Protein AF-A0A7S0QED0-F1 (afdb_monomer_lite)

Structure (mmCIF, N/CA/C/O backbone):
data_AF-A0A7S0QED0-F1
#
_entry.id   AF-A0A7S0QED0-F1
#
loop_
_atom_site.group_PDB
_atom_site.id
_atom_site.type_symbol
_atom_site.label_atom_id
_atom_site.label_alt_id
_atom_site.label_comp_id
_atom_site.label_asym_id
_atom_site.label_entity_id
_atom_site.label_seq_id
_atom_site.pdbx_PDB_ins_code
_atom_site.Cartn_x
_atom_site.Cartn_y
_atom_site.Cartn_z
_atom_site.occupancy
_atom_site.B_iso_or_equiv
_atom_site.auth_seq_id
_atom_site.auth_comp_id
_atom_site.auth_asym_id
_atom_site.auth_atom_id
_atom_site.pdbx_PDB_model_num
ATOM 1 N N . CYS A 1 1 ? -25.575 8.662 26.414 1.00 50.38 1 CYS A N 1
ATOM 2 C CA . CYS A 1 1 ? -24.756 7.733 25.611 1.00 50.38 1 CYS A CA 1
ATOM 3 C C . CYS A 1 1 ? -23.403 8.389 25.388 1.00 50.38 1 CYS A C 1
ATOM 5 O O . CYS A 1 1 ? -23.395 9.538 24.968 1.00 50.38 1 CYS A O 1
ATOM 7 N N . MET A 1 2 ? -22.295 7.741 25.751 1.00 54.81 2 MET A N 1
ATOM 8 C CA . MET A 1 2 ? -20.968 8.213 25.341 1.00 54.81 2 MET A CA 1
ATOM 9 C C . MET A 1 2 ? -20.701 7.649 23.949 1.00 54.81 2 MET A C 1
ATOM 11 O O . MET A 1 2 ? -20.750 6.435 23.774 1.00 54.81 2 MET A O 1
ATOM 15 N N . ASN A 1 3 ? -20.463 8.524 22.976 1.00 71.94 3 ASN A N 1
ATOM 16 C CA . ASN A 1 3 ? -19.991 8.116 21.659 1.00 71.94 3 ASN A CA 1
ATOM 17 C C . ASN A 1 3 ? -18.464 8.033 21.733 1.00 71.94 3 ASN A C 1
ATOM 19 O O . ASN A 1 3 ? -17.817 9.008 22.108 1.00 71.94 3 ASN A O 1
ATOM 23 N N . GLY A 1 4 ? -17.909 6.864 21.429 1.00 68.75 4 GLY A N 1
ATOM 24 C CA . GLY A 1 4 ? -16.473 6.661 21.274 1.00 68.75 4 GLY A CA 1
ATOM 25 C C . GLY A 1 4 ? -16.179 6.295 19.827 1.00 68.75 4 GLY A C 1
ATOM 26 O O . GLY A 1 4 ? -16.906 5.495 19.241 1.00 68.75 4 GLY A O 1
ATOM 27 N N . GLU A 1 5 ? -15.131 6.880 19.261 1.00 76.75 5 GLU A N 1
ATOM 28 C CA . GLU A 1 5 ? -14.646 6.552 17.923 1.00 76.75 5 GLU A CA 1
ATOM 29 C C . GLU A 1 5 ? -13.340 5.761 18.047 1.00 76.75 5 GLU A C 1
ATOM 31 O O . GLU A 1 5 ? -12.431 6.155 18.778 1.00 76.75 5 GLU A O 1
ATOM 36 N N . LEU A 1 6 ? -13.262 4.618 17.361 1.00 76.50 6 LEU A N 1
ATOM 37 C CA . LEU A 1 6 ? -12.043 3.822 17.236 1.00 76.50 6 LEU A CA 1
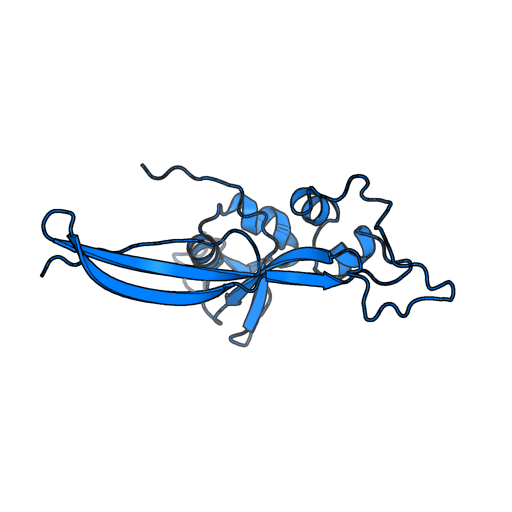ATOM 38 C C . LEU A 1 6 ? -11.581 3.890 15.782 1.00 76.50 6 LEU A C 1
ATOM 40 O O . LEU A 1 6 ? -12.311 3.469 14.888 1.00 76.50 6 LEU A O 1
ATOM 44 N N . SER A 1 7 ? -10.350 4.347 15.566 1.00 76.44 7 SER A N 1
ATOM 45 C CA . SER A 1 7 ? -9.694 4.292 14.261 1.00 76.44 7 SER A CA 1
ATOM 46 C C . SER A 1 7 ? -8.600 3.227 14.263 1.00 76.44 7 SER A C 1
ATOM 48 O O . SER A 1 7 ? -7.792 3.142 15.189 1.00 76.44 7 SER A O 1
ATOM 50 N N . TRP A 1 8 ? -8.583 2.394 13.225 1.00 76.75 8 TRP A N 1
ATOM 51 C CA . TRP A 1 8 ? -7.572 1.365 13.013 1.00 76.75 8 TRP A CA 1
ATOM 52 C C . TRP A 1 8 ? -7.210 1.293 11.531 1.00 76.75 8 TRP A C 1
ATOM 54 O O . TRP A 1 8 ? -8.085 1.197 10.673 1.00 76.75 8 TRP A O 1
ATOM 64 N N . ILE A 1 9 ? -5.908 1.304 11.240 1.00 72.62 9 ILE A N 1
ATOM 65 C CA . ILE A 1 9 ? -5.374 1.207 9.880 1.00 72.62 9 ILE A CA 1
ATOM 66 C C . ILE A 1 9 ? -4.606 -0.119 9.757 1.00 72.62 9 ILE A C 1
ATOM 68 O O . ILE A 1 9 ? -3.524 -0.261 10.340 1.00 72.62 9 ILE A O 1
ATOM 72 N N . PRO A 1 10 ? -5.147 -1.118 9.039 1.00 71.88 10 PRO A N 1
ATOM 73 C CA . PRO A 1 10 ? -4.490 -2.407 8.876 1.00 71.88 10 PRO A CA 1
ATOM 74 C C . PRO A 1 10 ? -3.221 -2.295 8.027 1.00 71.88 10 PRO A C 1
ATOM 76 O O . PRO A 1 10 ? -3.202 -1.625 6.997 1.00 71.88 10 PRO A O 1
ATOM 79 N N . ARG A 1 11 ? -2.166 -3.008 8.438 1.00 68.62 11 ARG A N 1
ATOM 80 C CA . ARG A 1 11 ? -0.832 -2.949 7.805 1.00 68.62 11 ARG A CA 1
ATOM 81 C C . ARG A 1 11 ? -0.488 -4.141 6.913 1.00 68.62 11 ARG A C 1
ATOM 83 O O . ARG A 1 11 ? 0.601 -4.196 6.360 1.00 68.62 11 ARG A O 1
ATOM 90 N N . ARG A 1 12 ? -1.359 -5.146 6.842 1.00 68.12 12 ARG A N 1
ATOM 91 C CA . ARG A 1 12 ? -1.144 -6.366 6.052 1.00 68.12 12 ARG A CA 1
ATOM 92 C C . ARG A 1 12 ? -2.458 -6.811 5.432 1.00 68.12 12 ARG A C 1
ATOM 94 O O . ARG A 1 12 ? -3.517 -6.565 6.007 1.00 68.12 12 ARG A O 1
ATOM 101 N N . THR A 1 13 ? -2.371 -7.502 4.303 1.00 69.50 13 THR A N 1
ATOM 102 C CA . THR A 1 13 ? -3.504 -8.209 3.704 1.00 69.50 13 THR A CA 1
ATOM 103 C C . THR A 1 13 ? -4.014 -9.284 4.645 1.00 69.50 13 THR A C 1
ATOM 105 O O . THR A 1 13 ? -3.223 -9.985 5.281 1.00 69.50 13 THR A O 1
ATOM 108 N N . GLY A 1 14 ? -5.327 -9.473 4.673 1.00 73.06 14 GLY A N 1
ATOM 109 C CA . GLY A 1 14 ? -5.929 -10.630 5.317 1.00 73.06 14 GLY A CA 1
ATOM 110 C C . GLY A 1 14 ? -7.299 -10.348 5.901 1.00 73.06 14 GLY A C 1
ATOM 111 O O . GLY A 1 14 ? -7.807 -9.229 5.859 1.00 73.06 14 GLY A O 1
ATOM 112 N N . VAL A 1 15 ? -7.885 -11.398 6.469 1.00 82.12 15 VAL A N 1
ATOM 113 C CA . VAL A 1 15 ? -9.132 -11.308 7.223 1.00 82.12 15 VAL A CA 1
ATOM 114 C C . VAL A 1 15 ? -8.788 -11.120 8.693 1.00 82.12 15 VAL A C 1
ATOM 116 O O . VAL A 1 15 ? -8.161 -11.982 9.307 1.00 82.12 15 VAL A O 1
ATOM 119 N N . PHE A 1 16 ? -9.209 -9.994 9.255 1.00 86.81 16 PHE A N 1
ATOM 120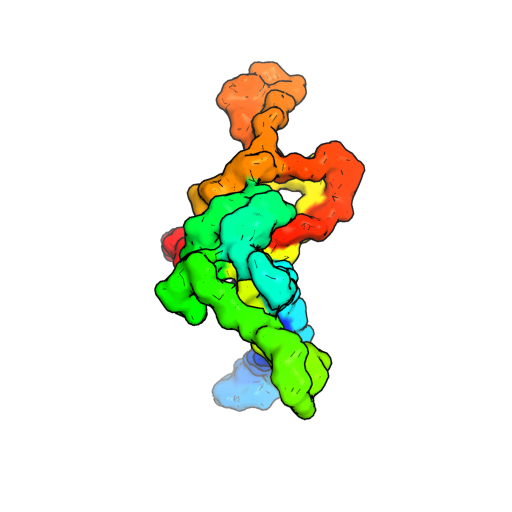 C CA . PHE A 1 16 ? -9.037 -9.667 10.663 1.00 86.81 16 PHE A CA 1
ATOM 121 C C . PHE A 1 16 ? -10.374 -9.807 11.375 1.00 86.81 16 PHE A C 1
ATOM 123 O O . PHE A 1 16 ? -11.381 -9.256 10.934 1.00 86.81 16 PHE A O 1
ATOM 130 N N . LEU A 1 17 ? -10.383 -10.541 12.483 1.00 89.25 17 LEU A N 1
ATOM 131 C CA . LEU A 1 17 ? -11.534 -10.602 13.373 1.00 89.25 17 LEU A CA 1
ATOM 132 C C . LEU A 1 17 ? -11.363 -9.525 14.441 1.00 89.25 17 LEU A C 1
ATOM 134 O O . LEU A 1 17 ? -10.447 -9.602 15.259 1.00 89.25 17 LEU A O 1
ATOM 138 N N . VAL A 1 18 ? -12.221 -8.512 14.403 1.00 90.62 18 VAL A N 1
ATOM 139 C CA . VAL A 1 18 ? -12.233 -7.416 15.372 1.00 90.62 18 VAL A CA 1
ATOM 140 C C . VAL A 1 18 ? -13.351 -7.672 16.371 1.00 90.62 18 VAL A C 1
ATOM 142 O O . VAL A 1 18 ? -14.525 -7.702 16.005 1.00 90.62 18 VAL A O 1
ATOM 145 N N . ASP A 1 19 ? -12.965 -7.866 17.630 1.00 91.75 19 ASP A N 1
ATOM 146 C CA . ASP A 1 19 ? -13.879 -8.107 18.742 1.00 91.75 19 ASP A CA 1
ATOM 147 C C . ASP A 1 19 ? -14.084 -6.826 19.550 1.00 91.75 19 ASP A C 1
ATOM 149 O O . ASP A 1 19 ? -13.208 -6.398 20.302 1.00 91.75 19 ASP A O 1
ATOM 153 N N . PHE A 1 20 ? -15.271 -6.243 19.440 1.00 89.12 20 PHE A N 1
ATOM 154 C CA . PHE A 1 20 ? -15.727 -5.168 20.308 1.00 89.12 20 PHE A CA 1
ATOM 155 C C . PHE A 1 20 ? -16.444 -5.779 21.502 1.00 89.12 20 PHE A C 1
ATOM 157 O O . PHE A 1 20 ? -17.345 -6.600 21.336 1.00 89.12 20 PHE A O 1
ATOM 164 N N . LYS A 1 21 ? -16.048 -5.388 22.713 1.00 91.25 21 LYS A N 1
ATOM 165 C CA . LYS A 1 21 ? -16.678 -5.840 23.956 1.00 91.25 21 LYS A CA 1
ATOM 166 C C . LYS A 1 21 ? -17.089 -4.636 24.777 1.00 91.25 21 LYS A C 1
ATOM 168 O O . LYS A 1 21 ? -16.266 -3.762 25.042 1.00 91.25 21 LYS A O 1
ATOM 173 N N . ILE A 1 22 ? -18.341 -4.615 25.209 1.00 89.94 22 ILE A N 1
ATOM 174 C CA . ILE A 1 22 ? -18.833 -3.629 26.162 1.00 89.94 22 ILE A CA 1
ATOM 175 C C . ILE A 1 22 ? -18.700 -4.247 27.546 1.00 89.94 22 ILE A C 1
ATOM 177 O O . ILE A 1 22 ? -19.256 -5.309 27.826 1.00 89.94 22 ILE A O 1
ATOM 181 N N . LEU A 1 23 ? -17.944 -3.581 28.415 1.00 91.69 23 LEU A N 1
ATOM 182 C CA . LEU A 1 23 ? -17.747 -4.006 29.794 1.00 91.69 23 LEU A CA 1
ATOM 183 C C . LEU A 1 23 ? -18.553 -3.104 30.734 1.00 91.69 23 LEU A C 1
ATOM 185 O O . LEU A 1 23 ? -18.465 -1.881 30.655 1.00 91.69 23 LEU A O 1
ATOM 189 N N . LYS A 1 24 ? -19.291 -3.698 31.673 1.00 93.19 24 LYS A N 1
ATOM 190 C CA . LYS A 1 24 ? -19.924 -3.005 32.801 1.00 93.19 24 LYS A CA 1
ATOM 191 C C . LYS A 1 24 ? -19.368 -3.586 34.093 1.00 93.19 24 LYS A C 1
ATOM 193 O O . LYS A 1 24 ? -19.528 -4.773 34.350 1.00 93.19 24 LYS A O 1
ATOM 198 N N . ALA A 1 25 ? -18.695 -2.757 34.893 1.00 93.19 25 ALA A N 1
ATOM 199 C CA . ALA A 1 25 ? -18.013 -3.193 36.119 1.00 93.19 25 ALA A CA 1
ATOM 200 C C . ALA A 1 25 ? -17.056 -4.390 35.898 1.00 93.19 25 ALA A C 1
ATOM 202 O O . ALA A 1 25 ? -17.018 -5.326 36.689 1.00 93.19 25 ALA A O 1
ATOM 203 N N . GLY A 1 26 ? -16.315 -4.386 34.783 1.00 90.62 26 GLY A N 1
ATOM 204 C CA . GLY A 1 26 ? -15.385 -5.464 34.416 1.00 90.62 26 GLY A CA 1
ATOM 205 C C . GLY A 1 26 ? -16.045 -6.717 33.829 1.00 90.62 26 GLY A C 1
ATOM 206 O O . GLY A 1 26 ? -15.343 -7.598 33.340 1.00 90.62 26 GLY A O 1
ATOM 207 N N . VAL A 1 27 ? -17.378 -6.788 33.815 1.00 94.06 27 VAL A N 1
ATOM 208 C CA . VAL A 1 27 ? -18.133 -7.900 33.233 1.00 94.06 27 VAL A CA 1
ATOM 209 C C . VAL A 1 27 ? -18.512 -7.566 31.799 1.00 94.06 27 VAL A C 1
ATOM 211 O O . VAL A 1 27 ? -19.036 -6.489 31.521 1.00 94.06 27 VAL A O 1
ATOM 214 N N . ASN A 1 28 ? -18.261 -8.498 30.884 1.00 91.75 28 ASN A N 1
ATOM 215 C CA . ASN A 1 28 ? -18.705 -8.380 29.503 1.00 91.75 28 ASN A CA 1
ATOM 216 C C . ASN A 1 28 ? -20.235 -8.454 29.437 1.00 91.75 28 ASN A C 1
ATOM 218 O O . ASN A 1 28 ? -20.814 -9.471 29.813 1.00 91.75 28 ASN A O 1
ATOM 222 N N . VAL A 1 29 ? -20.872 -7.378 28.984 1.00 95.38 29 VAL A N 1
ATOM 223 C CA . VAL A 1 29 ? -22.331 -7.297 28.836 1.00 95.38 29 VAL A CA 1
ATOM 224 C C . VAL A 1 29 ? -22.778 -7.463 27.391 1.00 95.38 29 VAL A C 1
ATOM 226 O O . VAL A 1 29 ? -23.899 -7.897 27.156 1.00 95.38 29 VAL A O 1
ATOM 229 N N . GLU A 1 30 ? -21.909 -7.160 26.427 1.00 93.50 30 GLU A N 1
ATOM 230 C CA . GLU A 1 30 ? -22.226 -7.261 25.006 1.00 93.50 30 GLU A CA 1
ATOM 231 C C . GLU A 1 30 ? -20.951 -7.431 24.183 1.00 93.50 30 GLU A C 1
ATOM 233 O O . GLU A 1 30 ? -19.889 -6.907 24.525 1.00 93.50 30 GLU A O 1
ATOM 238 N N . SER A 1 31 ? -21.031 -8.178 23.085 1.00 93.81 31 SER A N 1
ATOM 239 C CA . SER A 1 31 ? -19.906 -8.348 22.172 1.00 93.81 31 SER A CA 1
ATOM 240 C C . SER A 1 31 ? -20.354 -8.318 20.721 1.00 93.81 31 SER A C 1
ATOM 242 O O . SER A 1 31 ? -21.340 -8.952 20.358 1.00 93.81 31 SER A O 1
ATOM 244 N N . LEU A 1 32 ? -19.578 -7.630 19.890 1.00 91.25 32 LEU A N 1
ATOM 245 C CA . LEU A 1 32 ? -19.721 -7.592 18.443 1.00 91.25 32 LEU A CA 1
ATOM 246 C C . LEU A 1 32 ? -18.415 -8.084 17.822 1.00 91.25 32 LEU A C 1
ATOM 248 O O . LEU A 1 32 ? -17.352 -7.527 18.085 1.00 91.25 32 LEU A O 1
ATOM 252 N N . ARG A 1 33 ? -18.500 -9.113 16.980 1.00 94.19 33 ARG A N 1
ATOM 253 C CA . ARG A 1 33 ? -17.367 -9.626 16.205 1.00 94.19 33 ARG A CA 1
ATOM 254 C C . ARG A 1 33 ? -17.556 -9.249 14.744 1.00 94.19 33 ARG A C 1
ATOM 256 O O . ARG A 1 33 ? -18.520 -9.686 14.121 1.00 94.19 33 ARG A O 1
ATOM 263 N N . LEU A 1 34 ? -16.632 -8.466 14.199 1.00 91.81 34 LEU A N 1
ATOM 264 C CA . LEU A 1 34 ? -16.615 -8.084 12.789 1.00 91.81 34 LEU A CA 1
ATOM 265 C C . LEU A 1 34 ? -15.469 -8.794 12.069 1.00 91.81 34 LEU A C 1
ATOM 267 O O . LEU A 1 34 ? -14.352 -8.841 12.577 1.00 91.81 34 LEU A O 1
ATOM 271 N N . ALA A 1 35 ? -15.735 -9.318 10.874 1.00 88.81 35 ALA A N 1
ATOM 272 C CA . ALA A 1 35 ? -14.693 -9.776 9.964 1.00 88.81 35 ALA A CA 1
ATOM 273 C C . ALA A 1 35 ? -14.360 -8.646 8.985 1.00 88.81 35 ALA A C 1
ATOM 275 O O . ALA A 1 35 ? -15.187 -8.271 8.155 1.00 88.81 35 ALA A O 1
ATOM 276 N N . VAL A 1 36 ? -13.151 -8.102 9.083 1.00 85.00 36 VAL A N 1
ATOM 277 C CA . VAL A 1 36 ? -12.648 -7.056 8.192 1.00 85.00 36 VAL A CA 1
ATOM 278 C C . VAL A 1 36 ? -11.692 -7.697 7.197 1.00 85.00 36 VAL A C 1
ATOM 280 O O . VAL A 1 36 ? -10.625 -8.177 7.578 1.00 85.00 36 VAL A O 1
ATOM 283 N N . ASN A 1 37 ? -12.075 -7.720 5.921 1.00 77.12 37 ASN A N 1
ATOM 284 C CA . ASN A 1 37 ? -11.199 -8.184 4.852 1.00 77.12 37 ASN A CA 1
ATOM 285 C C . ASN A 1 37 ? -10.370 -7.013 4.323 1.00 77.12 37 ASN A C 1
ATOM 287 O O . ASN A 1 37 ? -10.911 -6.053 3.776 1.00 77.12 37 ASN A O 1
ATOM 291 N N . VAL A 1 38 ? -9.058 -7.090 4.506 1.00 76.81 38 VAL A N 1
ATOM 292 C CA . VAL A 1 38 ? -8.117 -6.055 4.096 1.00 76.81 38 VAL A CA 1
ATOM 293 C C . VAL A 1 38 ? -7.413 -6.518 2.837 1.00 76.81 38 VAL A C 1
ATOM 295 O O . VAL A 1 38 ? -6.644 -7.481 2.859 1.00 76.81 38 VAL A O 1
ATOM 298 N N . LEU A 1 39 ? -7.664 -5.800 1.748 1.00 67.81 39 LEU A N 1
ATOM 299 C CA . LEU A 1 39 ? -7.088 -6.078 0.442 1.00 67.81 39 LEU A CA 1
ATOM 300 C C . LEU A 1 39 ? -5.908 -5.135 0.182 1.00 67.81 39 LEU A C 1
ATOM 302 O O . LEU A 1 39 ? -6.052 -3.912 0.176 1.00 67.81 39 LEU A O 1
ATOM 306 N N . PHE A 1 40 ? -4.739 -5.724 -0.044 1.00 77.00 40 PHE A N 1
ATOM 307 C CA . PHE A 1 40 ? -3.600 -5.073 -0.685 1.00 77.00 40 PHE A CA 1
ATOM 308 C C . PHE A 1 40 ? -3.493 -5.634 -2.098 1.00 77.00 40 PHE A C 1
ATOM 310 O O . PHE A 1 40 ? -3.924 -6.758 -2.366 1.00 77.00 40 PHE A O 1
ATOM 317 N N . CYS A 1 41 ? -2.893 -4.870 -2.995 1.00 81.81 41 CYS A N 1
ATOM 318 C CA . CYS A 1 41 ? -2.539 -5.375 -4.307 1.00 81.81 41 CYS A CA 1
ATOM 319 C C . CYS A 1 41 ? -1.196 -6.099 -4.208 1.00 81.81 41 CYS A C 1
ATOM 321 O O . CYS A 1 41 ? -0.205 -5.584 -3.683 1.00 81.81 41 CYS A O 1
ATOM 323 N N . GLU A 1 42 ? -1.195 -7.322 -4.720 1.00 84.94 42 GLU A N 1
ATOM 324 C CA . GLU A 1 42 ? -0.051 -8.219 -4.761 1.00 84.94 42 GLU A CA 1
ATOM 325 C C . GLU A 1 42 ? 0.200 -8.661 -6.202 1.00 84.94 42 GLU A C 1
ATOM 327 O O . GLU A 1 42 ? -0.725 -8.766 -7.011 1.00 84.94 42 GLU A O 1
ATOM 332 N N . HIS A 1 43 ? 1.461 -8.932 -6.515 1.00 86.00 43 HIS A N 1
ATOM 333 C CA . HIS A 1 43 ? 1.872 -9.523 -7.776 1.00 86.00 43 HIS A CA 1
ATOM 334 C C . HIS A 1 43 ? 2.411 -10.929 -7.525 1.00 86.00 43 HIS A C 1
ATOM 336 O O . HIS A 1 43 ? 3.305 -11.122 -6.696 1.00 86.00 43 HIS A O 1
ATOM 342 N N . ARG A 1 44 ? 1.871 -11.919 -8.239 1.00 86.00 44 ARG A N 1
ATOM 343 C CA . ARG A 1 44 ? 2.398 -13.286 -8.223 1.00 86.00 44 ARG A CA 1
ATOM 344 C C . ARG A 1 44 ? 3.486 -13.388 -9.284 1.00 86.00 44 ARG A C 1
ATOM 346 O O . ARG A 1 44 ? 3.168 -13.324 -10.466 1.00 86.00 44 ARG A O 1
ATOM 353 N N . VAL A 1 45 ? 4.732 -13.554 -8.840 1.00 84.94 45 VAL A N 1
ATOM 354 C CA . VAL A 1 45 ? 5.900 -13.627 -9.729 1.00 84.94 45 VAL A CA 1
ATOM 355 C C . VAL A 1 45 ? 5.768 -14.832 -10.658 1.00 84.94 45 VAL A C 1
ATOM 357 O O . VAL A 1 45 ? 5.562 -15.960 -10.198 1.00 84.94 45 VAL A O 1
ATOM 360 N N . LYS A 1 46 ? 5.899 -14.591 -11.959 1.00 82.94 46 LYS A N 1
ATOM 361 C CA . LYS A 1 46 ? 5.969 -15.613 -13.004 1.00 82.94 46 LYS A CA 1
ATOM 362 C C . LYS A 1 46 ? 7.411 -16.096 -13.194 1.00 82.94 46 LYS A C 1
ATOM 364 O O . LYS A 1 46 ? 8.353 -15.363 -12.886 1.00 82.94 46 LYS A O 1
ATOM 369 N N . PRO A 1 47 ? 7.618 -17.312 -13.726 1.00 77.62 47 PRO A N 1
ATOM 370 C CA . PRO A 1 47 ? 8.956 -17.801 -14.041 1.00 77.62 47 PRO A CA 1
ATOM 371 C C . PRO A 1 47 ? 9.740 -16.806 -14.910 1.00 77.62 47 PRO A C 1
ATOM 373 O O . PRO A 1 47 ? 9.248 -16.340 -15.935 1.00 77.62 47 PRO A O 1
ATOM 376 N N . GLY A 1 48 ? 10.959 -16.472 -14.482 1.00 78.06 48 GLY A N 1
ATOM 377 C CA . GLY A 1 48 ? 11.848 -15.551 -15.197 1.00 78.06 48 GLY A CA 1
ATOM 378 C C . GLY A 1 48 ? 11.551 -14.057 -15.018 1.00 78.06 48 GLY A C 1
ATOM 379 O O . GLY A 1 48 ? 12.318 -13.242 -15.531 1.00 78.06 48 GLY A O 1
ATOM 380 N N . GLU A 1 49 ? 10.498 -13.670 -14.289 1.00 85.25 49 GLU A N 1
ATOM 381 C CA . GLU A 1 49 ? 10.287 -12.264 -13.937 1.00 85.25 49 GLU A CA 1
ATOM 382 C C . GLU A 1 49 ? 11.324 -11.780 -12.919 1.00 85.25 49 GLU A C 1
ATOM 384 O O . GLU A 1 49 ? 11.721 -12.477 -11.984 1.00 85.25 49 GLU A O 1
ATOM 389 N N . THR A 1 50 ? 11.729 -10.528 -13.090 1.00 88.06 50 THR A N 1
ATOM 390 C CA . THR A 1 50 ? 12.621 -9.804 -12.186 1.00 88.06 50 THR A CA 1
ATOM 391 C C . THR A 1 50 ? 11.861 -8.704 -11.460 1.00 88.06 50 THR A C 1
ATOM 393 O O . THR A 1 50 ? 10.869 -8.170 -11.964 1.00 88.06 50 THR A O 1
ATOM 396 N N . LEU A 1 51 ? 12.372 -8.282 -10.301 1.00 89.06 51 LEU A N 1
ATOM 397 C CA . LEU A 1 51 ? 11.762 -7.188 -9.544 1.00 89.06 51 LEU A CA 1
ATOM 398 C C . LEU A 1 51 ? 11.726 -5.880 -10.352 1.00 89.06 51 LEU A C 1
ATOM 400 O O . LEU A 1 51 ? 10.791 -5.100 -10.216 1.00 89.06 51 LEU A O 1
ATOM 404 N N . GLN A 1 52 ? 12.704 -5.678 -11.241 1.00 90.81 52 GLN A N 1
ATOM 405 C CA . GLN A 1 52 ? 12.752 -4.558 -12.183 1.00 90.81 52 GLN A CA 1
ATOM 406 C C . GLN A 1 52 ? 11.579 -4.570 -13.170 1.00 90.81 52 GLN A C 1
ATOM 408 O O . GLN A 1 52 ? 10.954 -3.534 -13.388 1.00 90.81 52 GLN A O 1
ATOM 413 N N . GLN A 1 53 ? 11.280 -5.724 -13.773 1.00 90.38 53 GLN A N 1
ATOM 414 C CA . GLN A 1 53 ? 10.163 -5.851 -14.713 1.00 90.38 53 GLN A CA 1
ATOM 415 C C . GLN A 1 53 ? 8.831 -5.620 -14.003 1.00 90.38 53 GLN A C 1
ATOM 417 O O . GLN A 1 53 ? 8.000 -4.862 -14.497 1.00 90.38 53 GLN A O 1
ATOM 422 N N . ILE A 1 54 ? 8.665 -6.201 -12.812 1.00 90.75 54 ILE A N 1
ATOM 423 C CA . ILE A 1 54 ? 7.469 -6.009 -11.987 1.00 90.75 54 ILE A CA 1
ATOM 424 C C . ILE A 1 54 ? 7.314 -4.529 -11.617 1.00 90.75 54 ILE A C 1
ATOM 426 O O . ILE A 1 54 ? 6.237 -3.969 -11.785 1.00 90.75 54 ILE A O 1
ATOM 430 N N . ALA A 1 55 ? 8.385 -3.860 -11.191 1.00 89.38 55 ALA A N 1
ATOM 431 C CA . ALA A 1 55 ? 8.354 -2.433 -10.877 1.00 89.38 55 ALA A CA 1
ATOM 432 C C . ALA A 1 55 ? 7.903 -1.576 -12.070 1.00 89.38 55 ALA A C 1
ATOM 434 O O . ALA A 1 55 ? 7.058 -0.696 -11.907 1.00 89.38 55 ALA A O 1
ATOM 435 N N . GLY A 1 56 ? 8.375 -1.902 -13.279 1.00 88.50 56 GLY A N 1
ATOM 436 C CA . GLY A 1 56 ? 7.924 -1.256 -14.512 1.00 88.50 56 GLY A CA 1
ATOM 437 C C . GLY A 1 56 ? 6.424 -1.431 -14.777 1.00 88.50 56 GLY A C 1
ATOM 438 O O . GLY A 1 56 ? 5.761 -0.473 -15.168 1.00 88.50 56 GLY A O 1
ATOM 439 N N . LEU A 1 57 ? 5.860 -2.615 -14.502 1.00 88.00 57 LEU A N 1
ATOM 440 C CA . LEU A 1 57 ? 4.416 -2.863 -14.644 1.00 88.00 57 LEU A CA 1
ATOM 441 C C . LEU A 1 57 ? 3.575 -1.977 -13.714 1.00 88.00 57 LEU A C 1
ATOM 443 O O . LEU A 1 57 ? 2.480 -1.560 -14.089 1.00 88.00 57 LEU A O 1
ATOM 447 N N . TYR A 1 58 ? 4.088 -1.676 -12.521 1.00 86.56 58 TYR A N 1
ATOM 448 C CA . TYR A 1 58 ? 3.397 -0.855 -11.522 1.00 86.56 58 TYR A CA 1
ATOM 449 C C . TYR A 1 58 ? 3.833 0.617 -11.517 1.00 86.56 58 TYR A C 1
ATOM 451 O O . TYR A 1 58 ? 3.391 1.365 -10.642 1.00 86.56 58 TYR A O 1
ATOM 459 N N . GLN A 1 59 ? 4.631 1.046 -12.506 1.00 85.56 59 GLN A N 1
ATOM 460 C CA . GLN A 1 59 ? 5.133 2.422 -12.651 1.00 85.56 59 GLN A CA 1
ATOM 461 C C . GLN A 1 59 ? 5.817 2.912 -11.366 1.00 85.56 59 GLN A C 1
ATOM 463 O O . GLN A 1 59 ? 5.445 3.925 -10.769 1.00 85.56 59 GLN A O 1
ATOM 468 N N . THR A 1 60 ? 6.765 2.109 -10.887 1.00 85.06 60 THR A N 1
ATOM 469 C CA . THR A 1 60 ? 7.555 2.386 -9.688 1.00 85.06 60 THR A CA 1
ATOM 470 C C . THR A 1 60 ? 8.982 1.873 -9.849 1.00 85.06 60 THR A C 1
ATOM 472 O O . THR A 1 60 ? 9.343 1.278 -10.865 1.00 85.06 60 THR A O 1
ATOM 475 N N . SER A 1 61 ? 9.816 2.091 -8.835 1.00 88.06 61 SER A N 1
ATOM 476 C CA . SER A 1 61 ? 11.185 1.589 -8.811 1.00 88.06 61 SER A CA 1
ATOM 477 C C . SER A 1 61 ? 11.264 0.213 -8.149 1.00 88.06 61 SER A C 1
ATOM 479 O O . SER A 1 61 ? 10.505 -0.117 -7.234 1.00 88.06 61 SER A O 1
ATOM 481 N N . TRP A 1 62 ? 12.214 -0.618 -8.581 1.00 89.94 62 TRP A N 1
ATOM 482 C CA . TRP A 1 62 ? 12.434 -1.912 -7.931 1.00 89.94 62 TRP A CA 1
ATOM 483 C C . TRP A 1 62 ? 12.887 -1.738 -6.481 1.00 89.94 62 TRP A C 1
ATOM 485 O O . TRP A 1 62 ? 12.599 -2.599 -5.661 1.00 89.94 62 TRP A O 1
ATOM 495 N N . GLN A 1 63 ? 13.550 -0.624 -6.147 1.00 88.81 63 GLN A N 1
ATOM 496 C CA . GLN A 1 63 ? 13.932 -0.278 -4.780 1.00 88.81 63 GLN A CA 1
ATOM 497 C C . GLN A 1 63 ? 12.704 -0.031 -3.902 1.00 88.81 63 GLN A C 1
ATOM 499 O O . GLN A 1 63 ? 12.702 -0.460 -2.752 1.00 88.81 63 GLN A O 1
ATOM 504 N N . ALA A 1 64 ? 11.664 0.618 -4.440 1.00 84.31 64 ALA A N 1
ATOM 505 C CA . ALA A 1 64 ? 10.393 0.808 -3.746 1.00 84.31 64 ALA A CA 1
ATOM 506 C C . ALA A 1 64 ? 9.702 -0.534 -3.487 1.00 84.31 64 ALA A C 1
ATOM 508 O O . ALA A 1 64 ? 9.272 -0.810 -2.375 1.00 84.31 64 ALA A O 1
ATOM 509 N N . LEU A 1 65 ? 9.655 -1.419 -4.487 1.00 86.88 65 LEU A N 1
ATOM 510 C CA . LEU A 1 65 ? 9.124 -2.763 -4.258 1.00 86.88 65 LEU A CA 1
ATOM 511 C C . LEU A 1 65 ? 9.996 -3.555 -3.276 1.00 86.88 65 LEU A C 1
ATOM 513 O O . LEU A 1 65 ? 9.473 -4.269 -2.431 1.00 86.88 65 LEU A O 1
ATOM 517 N N . PHE A 1 66 ? 11.317 -3.428 -3.336 1.00 86.81 66 PHE A N 1
ATOM 518 C CA . PHE A 1 66 ? 12.213 -4.131 -2.424 1.00 86.81 66 PHE A CA 1
ATOM 519 C C . PHE A 1 66 ? 12.041 -3.662 -0.972 1.00 86.81 66 PHE A C 1
ATOM 521 O O . PHE A 1 66 ? 11.976 -4.495 -0.072 1.00 86.81 66 PHE A O 1
ATOM 528 N N . SER A 1 67 ? 11.899 -2.352 -0.734 1.00 83.81 67 SER A N 1
ATOM 529 C CA . SER A 1 67 ? 11.757 -1.794 0.618 1.00 83.81 67 SER A CA 1
ATOM 530 C C . SER A 1 67 ? 10.487 -2.265 1.328 1.00 83.81 67 SER A C 1
ATOM 532 O O . SER A 1 67 ? 10.506 -2.464 2.542 1.00 83.81 67 SER A O 1
ATOM 534 N N . ILE A 1 68 ? 9.400 -2.491 0.585 1.00 80.44 68 ILE A N 1
ATOM 535 C CA . ILE A 1 68 ? 8.118 -2.947 1.147 1.00 80.44 68 ILE A CA 1
ATOM 536 C C . ILE A 1 68 ? 7.996 -4.474 1.218 1.00 80.44 68 ILE A C 1
ATOM 538 O O . ILE A 1 68 ? 7.034 -4.994 1.776 1.00 80.44 68 ILE A O 1
ATOM 542 N N . ASN A 1 69 ? 8.978 -5.209 0.690 1.00 81.88 69 ASN A N 1
ATOM 543 C CA . ASN A 1 69 ? 9.013 -6.669 0.691 1.00 81.88 69 ASN A CA 1
ATOM 544 C C . ASN A 1 69 ? 10.245 -7.186 1.458 1.00 81.88 69 ASN A C 1
ATOM 546 O O . ASN A 1 69 ? 11.148 -7.763 0.852 1.00 81.88 69 ASN A O 1
ATOM 550 N N . PRO A 1 70 ? 10.293 -7.031 2.797 1.00 80.81 70 PRO A N 1
ATOM 551 C CA . PRO A 1 70 ? 11.471 -7.367 3.605 1.00 80.81 70 PRO A CA 1
ATOM 552 C C . PRO A 1 70 ? 11.807 -8.867 3.635 1.00 80.81 70 PRO A C 1
ATOM 554 O O . PRO A 1 70 ? 12.871 -9.252 4.110 1.00 80.81 70 PRO A O 1
ATOM 557 N N . HIS A 1 71 ? 10.910 -9.735 3.154 1.00 78.94 71 HIS A N 1
ATOM 558 C CA . HIS A 1 71 ? 11.194 -11.160 2.959 1.00 78.94 71 HIS A CA 1
ATOM 559 C C . HIS A 1 71 ? 12.103 -11.435 1.757 1.00 78.94 71 HIS A C 1
ATOM 561 O O . HIS A 1 71 ? 12.645 -12.535 1.658 1.00 78.94 71 HIS A O 1
ATOM 567 N N . LEU A 1 72 ? 12.276 -10.472 0.846 1.00 82.25 72 LEU A N 1
ATOM 568 C CA . LEU A 1 72 ? 13.215 -10.585 -0.263 1.00 82.25 72 LEU A CA 1
ATOM 569 C C . LEU A 1 72 ? 14.632 -10.329 0.251 1.00 82.25 72 LEU A C 1
ATOM 571 O O . LEU A 1 72 ? 14.960 -9.237 0.701 1.00 82.25 72 LEU A O 1
ATOM 575 N N . GLN A 1 73 ? 15.489 -11.341 0.158 1.00 79.62 73 GLN A N 1
ATOM 576 C CA . GLN A 1 73 ? 16.889 -11.225 0.580 1.00 79.62 73 GLN A CA 1
ATOM 577 C C . GLN A 1 73 ? 17.774 -10.623 -0.516 1.00 79.62 73 GLN A C 1
ATOM 579 O O . GLN A 1 73 ? 18.766 -9.961 -0.222 1.00 79.62 73 GLN A O 1
ATOM 584 N N . ASN A 1 74 ? 17.410 -10.835 -1.783 1.00 79.81 74 ASN A N 1
ATOM 585 C CA . ASN A 1 74 ? 18.165 -10.369 -2.935 1.00 79.81 74 ASN A CA 1
ATOM 586 C C . ASN A 1 74 ? 17.198 -9.843 -4.014 1.00 79.81 74 ASN A C 1
ATOM 588 O O . ASN A 1 74 ? 16.366 -10.602 -4.506 1.00 79.81 74 ASN A O 1
ATOM 592 N N . PRO A 1 75 ? 17.294 -8.567 -4.430 1.00 77.38 75 PRO A N 1
ATOM 593 C CA . PRO A 1 75 ? 16.392 -7.985 -5.430 1.00 77.38 75 PRO A CA 1
ATOM 594 C C . PRO A 1 75 ? 16.558 -8.587 -6.835 1.00 77.38 75 PRO A C 1
ATOM 596 O O . PRO A 1 75 ? 15.702 -8.380 -7.697 1.00 77.38 75 PRO A O 1
ATOM 599 N N . ARG A 1 76 ? 17.658 -9.310 -7.088 1.00 78.19 76 ARG A N 1
ATOM 600 C CA . ARG A 1 76 ? 17.934 -9.989 -8.364 1.00 78.19 76 ARG A CA 1
ATOM 601 C C . ARG A 1 76 ? 17.438 -11.431 -8.397 1.00 78.19 76 ARG A C 1
ATOM 603 O O . ARG A 1 76 ? 17.372 -12.011 -9.474 1.00 78.19 76 ARG A O 1
ATOM 610 N N . GLU A 1 77 ? 17.090 -11.994 -7.246 1.00 74.94 77 GLU A N 1
ATOM 611 C CA . GLU A 1 77 ? 16.652 -13.379 -7.115 1.00 74.94 77 GLU A CA 1
ATOM 612 C C . GLU A 1 77 ? 15.249 -13.389 -6.525 1.00 74.94 77 GLU A C 1
ATOM 614 O O . GLU A 1 77 ? 15.050 -13.280 -5.316 1.00 74.94 77 GLU A O 1
ATOM 619 N N . LEU A 1 78 ? 14.254 -13.509 -7.400 1.00 76.56 78 LEU A N 1
ATOM 620 C CA . LEU A 1 78 ? 12.893 -13.767 -6.964 1.00 76.56 78 LEU A CA 1
ATOM 621 C C . LEU A 1 78 ? 12.704 -15.281 -6.865 1.00 76.56 78 LEU A C 1
ATOM 623 O O . LEU A 1 78 ? 12.879 -15.968 -7.876 1.00 76.56 78 LEU A O 1
ATOM 627 N N . PRO A 1 79 ? 12.341 -15.824 -5.687 1.00 65.50 79 PRO A N 1
ATOM 628 C CA . PRO A 1 79 ? 12.034 -17.240 -5.573 1.00 65.50 79 PRO A CA 1
ATOM 629 C C . PRO A 1 79 ? 10.851 -17.557 -6.494 1.00 65.50 79 PRO A C 1
ATOM 631 O O . PRO A 1 79 ? 9.714 -17.160 -6.238 1.00 65.50 79 PRO A O 1
ATOM 634 N N . THR A 1 80 ? 11.106 -18.236 -7.604 1.00 61.97 80 THR A N 1
ATOM 635 C CA . THR A 1 80 ? 10.060 -18.690 -8.521 1.00 61.97 80 THR A CA 1
ATOM 636 C C . THR A 1 80 ? 9.898 -20.188 -8.351 1.00 61.97 80 THR A C 1
ATOM 638 O O . THR A 1 80 ? 10.860 -20.910 -8.092 1.00 61.97 80 THR A O 1
ATOM 641 N N . CYS A 1 81 ? 8.663 -20.672 -8.455 1.00 56.75 81 CYS A N 1
ATOM 642 C CA . CYS A 1 81 ? 8.443 -22.096 -8.640 1.00 56.75 81 CYS A CA 1
ATOM 643 C C . CYS A 1 81 ? 8.977 -22.461 -10.032 1.00 56.75 81 CYS A C 1
ATOM 645 O O . CYS A 1 81 ? 8.465 -21.971 -11.038 1.00 56.75 81 CYS A O 1
ATOM 647 N N . ILE A 1 82 ? 10.044 -23.261 -10.081 1.00 55.09 82 ILE A N 1
ATOM 648 C CA . ILE A 1 82 ? 10.592 -23.782 -11.335 1.00 55.09 82 ILE A CA 1
ATOM 649 C C . ILE A 1 82 ? 9.708 -24.958 -11.760 1.00 55.09 82 ILE A C 1
ATOM 651 O O . ILE A 1 82 ? 9.493 -25.881 -10.978 1.00 55.09 82 ILE A O 1
ATOM 655 N N . GLU A 1 83 ? 9.205 -24.915 -12.993 1.00 49.78 83 GLU A N 1
ATOM 656 C CA . GLU A 1 83 ? 8.282 -25.871 -13.636 1.00 49.78 83 GLU A CA 1
ATOM 657 C C . GLU A 1 83 ? 8.847 -27.294 -13.866 1.00 49.78 83 GLU A C 1
ATOM 659 O O . GLU A 1 83 ? 8.468 -27.978 -14.813 1.00 49.78 83 GLU A O 1
ATOM 664 N N . ASN A 1 84 ? 9.733 -27.805 -13.011 1.00 47.41 84 ASN A N 1
ATOM 665 C CA . ASN A 1 84 ? 10.253 -29.162 -13.174 1.00 47.41 84 ASN A CA 1
ATOM 666 C C . ASN A 1 84 ? 9.461 -30.180 -12.343 1.00 47.41 84 ASN A C 1
ATOM 668 O O . ASN A 1 84 ? 9.778 -30.463 -11.193 1.00 47.41 84 ASN A O 1
ATOM 672 N N . ILE A 1 85 ? 8.421 -30.700 -13.007 1.00 52.28 85 ILE A N 1
ATOM 673 C CA . ILE A 1 85 ? 7.899 -32.078 -12.988 1.00 52.28 85 ILE A CA 1
ATOM 674 C C . ILE A 1 85 ? 7.903 -32.737 -11.600 1.00 52.28 85 ILE A C 1
ATOM 676 O O . ILE A 1 85 ? 8.833 -33.460 -11.290 1.00 52.28 85 ILE A O 1
ATOM 680 N N . PHE A 1 86 ? 6.876 -32.500 -10.779 1.00 50.91 86 PHE A N 1
ATOM 681 C CA . PHE A 1 86 ? 6.161 -33.530 -9.987 1.00 50.91 86 PHE A CA 1
ATOM 682 C C . PHE A 1 86 ? 5.097 -32.928 -9.055 1.00 50.91 86 PHE A C 1
ATOM 684 O O . PHE A 1 86 ? 4.251 -33.670 -8.565 1.00 50.91 86 PHE A O 1
ATOM 691 N N . GLU A 1 87 ? 5.039 -31.601 -8.897 1.00 46.06 87 GLU A N 1
ATOM 692 C CA . GLU A 1 87 ? 3.911 -30.933 -8.238 1.00 46.06 87 GLU A CA 1
ATOM 693 C C . GLU A 1 87 ? 3.428 -29.715 -9.044 1.00 46.06 87 GLU A C 1
ATOM 695 O O . GLU A 1 87 ? 4.231 -28.837 -9.375 1.00 46.06 87 GLU A O 1
ATOM 700 N N . PRO A 1 88 ? 2.128 -29.634 -9.387 1.00 46.06 88 PRO A N 1
ATOM 701 C CA . PRO A 1 88 ? 1.576 -28.484 -10.087 1.00 46.06 88 PRO A CA 1
ATOM 702 C C . PRO A 1 88 ? 1.695 -27.228 -9.215 1.00 46.06 88 PRO A C 1
ATOM 704 O O . PRO A 1 88 ? 1.354 -27.228 -8.029 1.00 46.06 88 PRO A O 1
ATOM 707 N N . CYS A 1 89 ? 2.105 -26.112 -9.824 1.00 52.34 89 CYS A N 1
ATOM 708 C CA . CYS A 1 89 ? 2.186 -24.791 -9.184 1.00 52.34 89 CYS A CA 1
ATOM 709 C C . CYS A 1 89 ? 0.829 -24.262 -8.662 1.00 52.34 89 CYS A C 1
ATOM 711 O O . CYS A 1 89 ? 0.747 -23.145 -8.144 1.00 52.34 89 CYS A O 1
ATOM 713 N N . GLU A 1 90 ? -0.240 -25.047 -8.782 1.00 46.12 90 GLU A N 1
ATOM 714 C CA . GLU A 1 90 ? -1.547 -24.794 -8.184 1.00 46.12 90 GLU A CA 1
ATOM 715 C C . GLU A 1 90 ? -1.499 -24.776 -6.649 1.00 46.12 90 GLU A C 1
ATOM 717 O O . GLU A 1 90 ? -2.251 -24.013 -6.049 1.00 46.12 90 GLU A O 1
ATOM 722 N N . ASN A 1 91 ? -0.564 -25.501 -6.012 1.00 44.56 91 ASN A N 1
ATOM 723 C CA . ASN A 1 91 ? -0.467 -25.576 -4.544 1.00 44.56 91 ASN A CA 1
ATOM 724 C C . ASN A 1 91 ? 0.800 -24.968 -3.918 1.00 44.56 91 ASN A C 1
ATOM 726 O O . ASN A 1 91 ? 0.927 -24.949 -2.692 1.00 44.56 91 ASN A O 1
ATOM 730 N N . ILE A 1 92 ? 1.703 -24.384 -4.712 1.00 46.19 92 ILE A N 1
ATOM 731 C CA . ILE A 1 92 ? 2.870 -23.664 -4.185 1.00 46.19 92 ILE A CA 1
ATOM 732 C C . ILE A 1 92 ? 2.595 -22.164 -4.273 1.00 46.19 92 ILE A C 1
ATOM 734 O O . ILE A 1 92 ? 2.422 -21.591 -5.354 1.00 46.19 92 ILE A O 1
ATOM 738 N N . LYS A 1 93 ? 2.556 -21.514 -3.106 1.00 50.22 93 LYS A N 1
ATOM 739 C CA . LYS A 1 93 ? 2.586 -20.055 -2.967 1.00 50.22 93 LYS A CA 1
ATOM 740 C C . LYS A 1 93 ? 3.857 -19.534 -3.652 1.00 50.22 93 LYS A C 1
ATOM 742 O O . LYS A 1 93 ? 4.901 -19.450 -3.018 1.00 50.22 93 LYS A O 1
ATOM 747 N N . GLY A 1 94 ? 3.781 -19.220 -4.946 1.00 57.00 94 GLY A N 1
ATOM 748 C CA . GLY A 1 94 ? 4.845 -18.492 -5.640 1.00 57.00 94 GLY A CA 1
ATOM 749 C C . GLY A 1 94 ? 5.160 -17.201 -4.885 1.00 57.00 94 GLY A C 1
ATOM 750 O O . GLY A 1 94 ? 4.299 -16.705 -4.147 1.00 57.00 94 GLY A O 1
ATOM 751 N N . THR A 1 95 ? 6.375 -16.668 -5.038 1.00 73.56 95 THR A N 1
ATOM 752 C CA . THR A 1 95 ? 6.733 -15.406 -4.380 1.00 73.56 95 THR A CA 1
ATOM 753 C C . THR A 1 95 ? 5.682 -14.358 -4.695 1.00 73.56 95 THR A C 1
ATOM 755 O O . THR A 1 95 ? 5.372 -14.085 -5.856 1.00 73.56 95 THR A O 1
ATOM 758 N N . ARG A 1 96 ? 5.091 -13.811 -3.636 1.00 80.44 96 ARG A N 1
ATOM 759 C CA . ARG A 1 96 ? 4.185 -12.679 -3.734 1.00 80.44 96 ARG A CA 1
ATOM 760 C C . ARG A 1 96 ? 4.990 -11.429 -3.455 1.00 80.44 96 ARG A C 1
ATOM 762 O O . ARG A 1 96 ? 5.668 -11.345 -2.429 1.00 80.44 96 ARG A O 1
ATOM 769 N N . ILE A 1 97 ? 4.908 -10.484 -4.378 1.00 84.62 97 ILE A N 1
ATOM 770 C CA . ILE A 1 97 ? 5.428 -9.138 -4.194 1.00 84.62 97 ILE A CA 1
ATOM 771 C C . ILE A 1 97 ? 4.250 -8.284 -3.754 1.00 84.62 97 ILE A C 1
ATOM 773 O O . ILE A 1 97 ? 3.275 -8.125 -4.488 1.00 84.62 97 ILE A O 1
ATOM 777 N N . GLN A 1 98 ? 4.314 -7.774 -2.533 1.00 84.56 98 GLN A N 1
ATOM 778 C CA . GLN A 1 98 ? 3.430 -6.719 -2.069 1.00 84.56 98 GLN A CA 1
ATOM 779 C C . GLN A 1 98 ? 3.696 -5.491 -2.933 1.00 84.56 98 GLN A C 1
ATOM 781 O O . GLN A 1 98 ? 4.844 -5.072 -3.064 1.00 84.56 98 GLN A O 1
ATOM 786 N N . ILE A 1 99 ? 2.652 -4.956 -3.557 1.00 86.00 99 ILE A N 1
ATOM 787 C CA . ILE A 1 99 ? 2.747 -3.725 -4.343 1.00 86.00 99 ILE A CA 1
ATOM 788 C C . ILE A 1 99 ? 2.312 -2.549 -3.484 1.00 86.00 99 ILE A C 1
ATOM 790 O O . ILE A 1 99 ? 2.984 -1.527 -3.461 1.00 86.00 99 ILE A O 1
ATOM 794 N N . GLY A 1 100 ? 1.210 -2.701 -2.751 1.00 82.62 100 GLY A N 1
ATOM 795 C CA . GLY A 1 100 ? 0.707 -1.664 -1.863 1.00 82.62 100 GLY A CA 1
ATOM 796 C C . GLY A 1 100 ? -0.789 -1.795 -1.628 1.00 82.62 100 GLY A C 1
ATOM 797 O O . GLY A 1 100 ? -1.327 -2.901 -1.659 1.00 82.62 100 GLY A O 1
ATOM 798 N N . ARG A 1 101 ? -1.482 -0.687 -1.372 1.00 79.56 101 ARG A N 1
ATOM 799 C CA . ARG A 1 101 ? -2.886 -0.701 -0.942 1.00 79.56 101 ARG A CA 1
ATOM 800 C C . ARG A 1 101 ? -3.817 -0.268 -2.061 1.00 79.56 101 ARG A C 1
ATOM 802 O O . ARG A 1 101 ? -3.525 0.683 -2.778 1.00 79.56 101 ARG A O 1
ATOM 809 N N . ILE A 1 102 ? -4.954 -0.947 -2.186 1.00 78.19 102 ILE A N 1
ATOM 810 C CA . ILE A 1 102 ? -6.010 -0.487 -3.084 1.00 78.19 102 ILE A CA 1
ATOM 811 C C . ILE A 1 102 ? -6.677 0.722 -2.432 1.00 78.19 102 ILE A C 1
ATOM 813 O O . ILE A 1 102 ? -7.196 0.624 -1.319 1.00 78.19 102 ILE A O 1
ATOM 817 N N . VAL A 1 103 ? -6.642 1.853 -3.126 1.00 78.56 103 VAL A N 1
ATOM 818 C CA . VAL A 1 103 ? -7.375 3.061 -2.762 1.00 78.56 103 VAL A CA 1
ATOM 819 C C . VAL A 1 103 ? -8.332 3.376 -3.890 1.00 78.56 103 VAL A C 1
ATOM 821 O O . VAL A 1 103 ? -7.943 3.393 -5.057 1.00 78.56 103 VAL A O 1
ATOM 824 N N . ARG A 1 104 ? -9.584 3.643 -3.530 1.00 78.31 104 ARG A N 1
ATOM 825 C CA . ARG A 1 104 ? -10.536 4.217 -4.465 1.00 78.31 104 ARG A CA 1
ATOM 826 C C . ARG A 1 104 ? -10.273 5.710 -4.550 1.00 78.31 104 ARG A C 1
ATOM 828 O O . ARG A 1 104 ? -10.421 6.408 -3.551 1.00 78.31 104 ARG A O 1
ATOM 835 N N . VAL A 1 105 ? -9.845 6.167 -5.720 1.00 77.12 105 VAL A N 1
ATOM 836 C CA . VAL A 1 105 ? -9.589 7.582 -5.980 1.00 77.12 105 VAL A CA 1
ATOM 837 C C . VAL A 1 105 ? -10.740 8.137 -6.797 1.00 77.12 105 VAL A C 1
ATOM 839 O O . VAL A 1 105 ? -11.065 7.616 -7.865 1.00 77.12 105 VAL A O 1
ATOM 842 N N . ASN A 1 106 ? -11.363 9.188 -6.271 1.00 77.00 106 ASN A N 1
ATOM 843 C CA . ASN A 1 106 ? -12.446 9.883 -6.955 1.00 77.00 106 ASN A CA 1
ATOM 844 C C . ASN A 1 106 ? -11.894 10.926 -7.935 1.00 77.00 106 ASN A C 1
ATOM 846 O O . ASN A 1 106 ? -10.804 11.460 -7.745 1.00 77.00 106 ASN A O 1
ATOM 850 N N . ARG A 1 107 ? -12.691 11.311 -8.938 1.00 71.81 107 ARG A N 1
ATOM 851 C CA . ARG A 1 107 ? -12.305 12.295 -9.983 1.00 71.81 107 ARG A CA 1
ATOM 852 C C . ARG A 1 107 ? -11.753 13.640 -9.476 1.00 71.81 107 ARG A C 1
ATOM 854 O O . ARG A 1 107 ? -11.066 14.353 -10.213 1.00 71.81 107 ARG A O 1
ATOM 861 N N . THR A 1 108 ? -12.126 14.031 -8.263 1.00 72.00 108 THR A N 1
ATOM 862 C CA . THR A 1 108 ? -11.743 15.304 -7.631 1.00 72.00 108 THR A CA 1
ATOM 863 C C . THR A 1 108 ? -10.795 15.122 -6.453 1.00 72.00 108 THR A C 1
ATOM 865 O O . THR A 1 108 ? -10.435 16.112 -5.822 1.00 72.00 108 THR A O 1
ATOM 868 N N . GLN A 1 109 ? -10.435 13.880 -6.133 1.00 73.62 109 GLN A N 1
ATOM 869 C CA . GLN A 1 109 ? -9.624 13.571 -4.970 1.00 73.62 109 GLN A CA 1
ATOM 870 C C . GLN A 1 109 ? -8.188 14.006 -5.221 1.00 73.62 109 GLN A C 1
ATOM 872 O O . GLN A 1 109 ? -7.580 13.641 -6.221 1.00 73.62 109 GLN A O 1
ATOM 877 N N . ASN A 1 110 ? -7.639 14.791 -4.302 1.00 76.94 110 ASN A N 1
ATOM 878 C CA . ASN A 1 110 ? -6.235 15.176 -4.366 1.00 76.94 110 ASN A CA 1
ATOM 879 C C . ASN A 1 110 ? -5.353 14.151 -3.630 1.00 76.94 110 ASN A C 1
ATOM 881 O O . ASN A 1 110 ? -5.812 13.295 -2.864 1.00 76.94 110 ASN A O 1
ATOM 885 N N . ILE A 1 111 ? -4.041 14.243 -3.842 1.00 77.81 111 ILE A N 1
ATOM 886 C CA . ILE A 1 111 ? -3.087 13.360 -3.166 1.00 77.81 111 ILE A CA 1
ATOM 887 C C . ILE A 1 111 ? -3.102 13.517 -1.637 1.00 77.81 111 ILE A C 1
ATOM 889 O O . ILE A 1 111 ? -2.871 12.534 -0.944 1.00 77.81 111 ILE A O 1
ATOM 893 N N . ALA A 1 112 ? -3.412 14.697 -1.086 1.00 79.31 112 ALA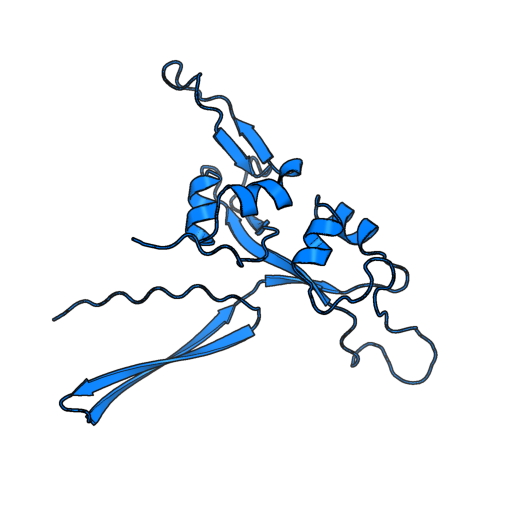 A N 1
ATOM 894 C CA . ALA A 1 112 ? -3.437 14.900 0.365 1.00 79.31 112 ALA A CA 1
ATOM 895 C C . ALA A 1 112 ? -4.573 14.105 1.032 1.00 79.31 112 ALA A C 1
ATOM 897 O O . ALA A 1 112 ? -4.361 13.472 2.065 1.00 79.31 112 ALA A O 1
ATOM 898 N N . GLU A 1 113 ? -5.744 14.048 0.399 1.00 79.50 113 GLU A N 1
ATOM 899 C CA . GLU A 1 113 ? -6.858 13.192 0.824 1.00 79.50 113 GLU A CA 1
ATOM 900 C C . GLU A 1 113 ? -6.481 11.707 0.753 1.00 79.50 113 GLU A C 1
ATOM 902 O O . GLU A 1 113 ? -6.784 10.937 1.662 1.00 79.50 113 GLU A O 1
ATOM 907 N N . THR A 1 114 ? -5.748 11.303 -0.287 1.00 78.56 114 THR A N 1
ATOM 908 C CA . THR A 1 114 ? -5.230 9.930 -0.424 1.00 78.56 114 THR A CA 1
ATOM 909 C C . THR A 1 114 ? -4.233 9.588 0.686 1.00 78.56 114 THR A C 1
ATOM 911 O O . THR A 1 114 ? -4.310 8.518 1.288 1.00 78.56 114 THR A O 1
ATOM 914 N N . VAL A 1 115 ? -3.326 10.512 1.008 1.00 80.62 115 VAL A N 1
ATOM 915 C CA . VAL A 1 115 ? -2.366 10.384 2.115 1.00 80.62 115 VAL A CA 1
ATOM 916 C C . VAL A 1 115 ? -3.101 10.229 3.448 1.00 80.62 115 VAL A C 1
ATOM 918 O O . VAL A 1 115 ? -2.762 9.342 4.231 1.00 80.62 115 VAL A O 1
ATOM 921 N N . GLN A 1 116 ? -4.154 11.019 3.681 1.00 78.75 116 GLN A N 1
ATOM 922 C CA . GLN A 1 116 ? -4.976 10.924 4.888 1.00 78.75 116 GLN A CA 1
ATOM 923 C C . G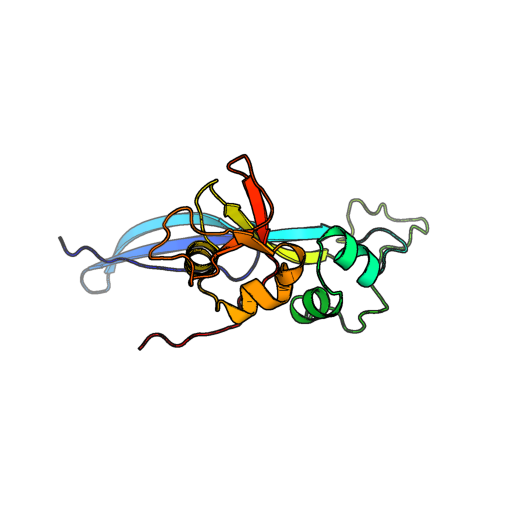LN A 1 116 ? -5.724 9.584 4.982 1.00 78.75 116 GLN A C 1
ATOM 925 O O . GLN A 1 116 ? -5.739 8.974 6.048 1.00 78.75 116 GLN A O 1
ATOM 930 N N . GLN A 1 117 ? -6.298 9.090 3.879 1.00 76.19 117 GLN A N 1
ATOM 931 C CA . GLN A 1 117 ? -6.967 7.778 3.826 1.00 76.19 117 GLN A CA 1
ATOM 932 C C . GLN A 1 117 ? -6.008 6.612 4.111 1.00 76.19 117 GLN A C 1
ATOM 934 O O . GLN A 1 117 ? -6.393 5.583 4.679 1.00 76.19 117 GLN A O 1
ATOM 939 N N . LEU A 1 118 ? -4.750 6.762 3.700 1.00 75.94 118 LEU A N 1
ATOM 940 C CA . LEU A 1 118 ? -3.697 5.796 3.976 1.00 75.94 118 LEU A CA 1
ATOM 941 C C . LEU A 1 118 ? -3.118 5.955 5.387 1.00 75.94 118 LEU A C 1
ATOM 943 O O . LEU A 1 118 ? -2.596 4.989 5.927 1.00 75.94 118 LEU A O 1
ATOM 947 N N . GLY A 1 119 ? -3.250 7.122 6.018 1.00 74.56 119 GLY A N 1
ATOM 948 C CA . GLY A 1 119 ? -2.616 7.407 7.306 1.00 74.56 119 GLY A CA 1
ATOM 949 C C . GLY A 1 119 ? -1.087 7.397 7.229 1.00 74.56 119 GLY A C 1
ATOM 950 O O . GLY A 1 119 ? -0.439 7.017 8.201 1.00 74.56 119 GLY A O 1
ATOM 951 N N . GLY A 1 120 ? -0.535 7.759 6.067 1.00 74.62 120 GLY A N 1
ATOM 952 C CA . GLY A 1 120 ? 0.905 7.851 5.811 1.00 74.62 120 GLY A CA 1
ATOM 953 C C . GLY A 1 120 ? 1.376 9.296 5.648 1.00 74.62 120 GLY A C 1
ATOM 954 O O . GLY A 1 120 ? 0.623 10.245 5.877 1.00 74.62 120 GLY A O 1
ATOM 955 N N . SER A 1 121 ? 2.628 9.475 5.222 1.00 78.38 121 SER A N 1
ATOM 956 C CA . SER A 1 121 ? 3.184 10.792 4.893 1.00 78.38 121 SER A CA 1
ATOM 957 C C . SER A 1 121 ? 3.038 11.106 3.397 1.00 78.38 121 SER A C 1
ATOM 959 O O . SER A 1 121 ? 3.016 10.204 2.554 1.00 78.38 121 SER A O 1
ATOM 961 N N . PHE A 1 122 ? 2.970 12.396 3.033 1.00 79.44 122 PHE A N 1
ATOM 962 C CA . PHE A 1 122 ? 3.029 12.796 1.619 1.00 79.44 122 PHE A CA 1
ATOM 963 C C . PHE A 1 122 ? 4.306 12.274 0.964 1.00 79.44 122 PHE A C 1
ATOM 965 O O . PHE A 1 122 ? 4.259 11.794 -0.161 1.00 79.44 122 PHE A O 1
ATOM 972 N N . THR A 1 123 ? 5.431 12.338 1.678 1.00 78.81 123 THR A N 1
ATOM 973 C CA . THR A 1 123 ? 6.726 11.850 1.202 1.00 78.81 123 THR A CA 1
ATOM 974 C C . THR A 1 123 ? 6.659 10.376 0.827 1.00 78.81 123 THR A C 1
ATOM 976 O O . THR A 1 123 ? 7.097 10.024 -0.261 1.00 78.81 123 THR A O 1
ATOM 979 N N . GLU A 1 124 ? 6.071 9.529 1.670 1.00 75.94 124 GLU A N 1
ATOM 980 C CA . GLU A 1 124 ? 5.952 8.093 1.412 1.00 75.94 124 GLU A CA 1
ATOM 981 C C . GLU A 1 124 ? 5.120 7.814 0.152 1.00 75.94 124 GLU A C 1
ATOM 983 O O . GLU A 1 124 ? 5.563 7.123 -0.770 1.00 75.94 124 GLU A O 1
ATOM 988 N N . VAL A 1 125 ? 3.926 8.411 0.083 1.00 79.25 125 VAL A N 1
ATOM 989 C CA . VAL A 1 125 ? 3.003 8.212 -1.040 1.00 79.25 125 VAL A CA 1
ATOM 990 C C . VAL A 1 125 ? 3.582 8.804 -2.323 1.00 79.25 125 VAL A C 1
ATOM 992 O O . VAL A 1 125 ? 3.541 8.166 -3.372 1.00 79.25 125 VAL A O 1
ATOM 995 N N . ALA A 1 126 ? 4.167 9.998 -2.274 1.00 80.75 126 ALA A N 1
ATOM 996 C CA . ALA A 1 126 ? 4.696 10.655 -3.460 1.00 80.75 126 ALA A CA 1
ATOM 997 C C . ALA A 1 126 ? 5.990 10.004 -3.964 1.00 80.75 126 ALA A C 1
ATOM 999 O O . ALA A 1 126 ? 6.132 9.803 -5.168 1.00 80.75 126 ALA A O 1
ATOM 1000 N N . MET A 1 127 ? 6.913 9.625 -3.075 1.00 79.06 127 MET A N 1
ATOM 1001 C CA . MET A 1 127 ? 8.217 9.071 -3.458 1.00 79.06 127 MET A CA 1
ATOM 1002 C C . MET A 1 127 ? 8.084 7.752 -4.220 1.00 79.06 127 MET A C 1
ATOM 1004 O O . MET A 1 127 ? 8.829 7.515 -5.167 1.00 79.06 127 MET A O 1
ATOM 1008 N N . HIS A 1 128 ? 7.132 6.899 -3.842 1.00 79.69 128 HIS A N 1
ATOM 1009 C CA . HIS A 1 128 ? 6.954 5.593 -4.479 1.00 79.69 128 HIS A CA 1
ATOM 1010 C C . HIS A 1 128 ? 5.966 5.589 -5.650 1.00 79.69 128 HIS A C 1
ATOM 1012 O O . HIS A 1 128 ? 5.914 4.608 -6.392 1.00 79.69 128 HIS A O 1
ATOM 1018 N N . ASN A 1 129 ? 5.225 6.683 -5.852 1.00 77.62 129 ASN A N 1
ATOM 1019 C CA . ASN A 1 129 ? 4.226 6.815 -6.914 1.00 77.62 129 ASN A CA 1
ATOM 1020 C C . ASN A 1 129 ? 4.504 8.012 -7.842 1.00 77.62 129 ASN A C 1
ATOM 1022 O O . ASN A 1 129 ? 3.610 8.413 -8.580 1.00 77.62 129 ASN A O 1
ATOM 1026 N N . TYR A 1 130 ? 5.713 8.591 -7.824 1.00 78.25 130 TYR A N 1
ATOM 1027 C CA . TYR A 1 130 ? 6.017 9.855 -8.515 1.00 78.25 130 TYR A CA 1
ATOM 1028 C C . TYR A 1 130 ? 5.710 9.824 -10.021 1.00 78.25 130 TYR A C 1
ATOM 1030 O O . TYR A 1 130 ? 5.215 10.810 -10.557 1.00 78.25 130 TYR A O 1
ATOM 1038 N N . GLU A 1 131 ? 5.926 8.691 -10.702 1.00 76.50 131 GLU A N 1
ATOM 1039 C CA . GLU A 1 131 ? 5.633 8.529 -12.142 1.00 76.50 131 GLU A CA 1
ATOM 1040 C C . GLU A 1 131 ? 4.136 8.575 -12.462 1.00 76.50 131 GLU A C 1
ATOM 1042 O O . GLU A 1 131 ? 3.724 8.769 -13.608 1.00 76.50 131 GLU A O 1
ATOM 1047 N N . ARG A 1 132 ? 3.315 8.403 -11.428 1.00 76.31 132 ARG A N 1
ATOM 1048 C CA . ARG A 1 132 ? 1.858 8.397 -11.488 1.00 76.31 132 ARG A CA 1
ATOM 1049 C C . ARG A 1 132 ? 1.274 9.721 -11.024 1.00 76.31 132 ARG A C 1
ATOM 1051 O O . ARG A 1 132 ? 0.054 9.855 -11.046 1.00 76.31 132 ARG A O 1
ATOM 1058 N N . LEU A 1 133 ? 2.106 10.678 -10.618 1.00 75.38 133 LEU A N 1
ATOM 1059 C CA . LEU A 1 133 ? 1.671 12.014 -10.242 1.00 75.38 133 LEU A CA 1
ATOM 1060 C C . LEU A 1 133 ? 1.755 12.959 -11.438 1.00 75.38 133 LEU A C 1
ATOM 1062 O O . LEU A 1 133 ? 2.723 12.949 -12.195 1.00 75.38 133 LEU A O 1
ATOM 1066 N N . TYR A 1 134 ? 0.748 13.808 -11.592 1.00 70.81 134 TYR A N 1
ATOM 1067 C CA . TYR A 1 134 ? 0.773 14.923 -12.531 1.00 70.81 134 TYR A CA 1
ATOM 1068 C C . TYR A 1 134 ? 0.358 16.208 -11.821 1.00 70.81 134 TYR A C 1
ATOM 1070 O O . TYR A 1 134 ? -0.406 16.184 -10.855 1.00 70.81 134 TYR A O 1
ATOM 1078 N N . SER A 1 135 ? 0.882 17.342 -12.282 1.00 64.81 135 SER A N 1
ATOM 1079 C CA . SER A 1 135 ? 0.444 18.646 -11.803 1.00 64.81 135 SER A CA 1
ATOM 1080 C C . SER A 1 135 ? -0.858 19.042 -12.498 1.00 64.81 135 SER A C 1
ATOM 1082 O O . SER A 1 135 ? -0.954 19.038 -13.727 1.00 64.81 135 SER A O 1
ATOM 1084 N N . ARG A 1 136 ? -1.869 19.415 -11.713 1.00 66.00 136 ARG A N 1
ATOM 1085 C CA . ARG A 1 136 ? -3.079 20.074 -12.212 1.00 66.00 136 ARG A CA 1
ATOM 1086 C C . ARG A 1 136 ? -2.969 21.568 -11.904 1.00 66.00 136 ARG A C 1
ATOM 1088 O O . ARG A 1 136 ? -2.833 21.948 -10.743 1.00 66.00 136 ARG A O 1
ATOM 1095 N N . SER A 1 137 ? -3.010 22.411 -12.938 1.00 59.81 137 SER A N 1
ATOM 1096 C CA . SER A 1 137 ? -3.118 23.866 -12.756 1.00 59.81 137 SER A CA 1
ATOM 1097 C C . SER A 1 137 ? -4.512 24.198 -12.219 1.00 59.81 137 SER A C 1
ATOM 1099 O O . SER A 1 137 ? -5.522 23.665 -12.689 1.00 59.81 137 SER A O 1
ATOM 1101 N N . SER A 1 138 ? -4.554 25.031 -11.180 1.00 58.78 138 SER A N 1
ATOM 1102 C CA . SER A 1 138 ? -5.799 25.523 -10.603 1.00 58.78 138 SER A CA 1
ATOM 1103 C C . SER A 1 138 ? -6.515 26.419 -11.613 1.00 58.78 138 SER A C 1
ATOM 1105 O O . SER A 1 138 ? -5.942 27.379 -12.111 1.00 58.78 138 SER A O 1
ATOM 1107 N N . THR A 1 139 ? -7.806 26.183 -11.853 1.00 59.31 139 THR A N 1
ATOM 1108 C CA . THR A 1 139 ? -8.639 27.093 -12.661 1.00 59.31 139 THR A CA 1
ATOM 1109 C C . THR A 1 139 ? -8.927 28.422 -11.954 1.00 59.31 139 THR A C 1
ATOM 1111 O O . THR A 1 139 ? -9.504 29.327 -12.553 1.00 59.31 139 THR A O 1
ATOM 1114 N N . ASN A 1 140 ? -8.562 28.545 -10.673 1.00 58.94 140 ASN A N 1
ATOM 1115 C CA . ASN A 1 140 ? -8.658 29.782 -9.913 1.00 58.94 140 ASN A CA 1
ATOM 1116 C C . ASN A 1 140 ? -7.322 30.553 -9.980 1.00 58.94 140 ASN A C 1
ATOM 1118 O O . ASN A 1 140 ? -6.341 30.076 -9.396 1.00 58.94 140 ASN A O 1
ATOM 1122 N N . PRO A 1 141 ? -7.285 31.753 -10.593 1.00 58.78 141 PRO A N 1
ATOM 1123 C CA . PRO A 1 141 ? -6.070 32.562 -10.727 1.00 58.78 141 PRO A CA 1
ATOM 1124 C C . PRO A 1 141 ? -5.497 33.055 -9.385 1.00 58.78 141 PRO A C 1
ATOM 1126 O O . PRO A 1 141 ? -4.326 33.414 -9.312 1.00 58.78 141 PRO A O 1
ATOM 1129 N N . ALA A 1 142 ? -6.273 33.033 -8.293 1.00 61.19 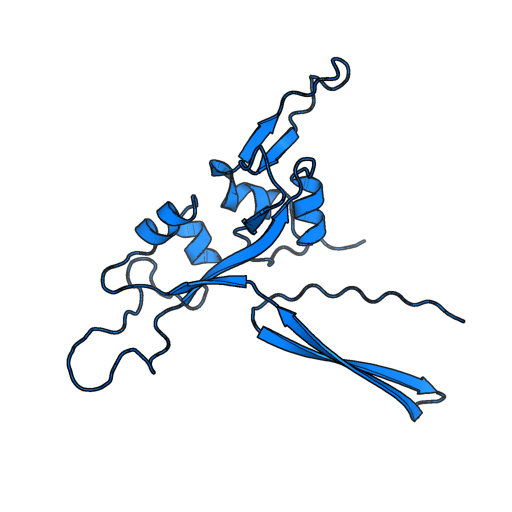142 ALA A N 1
ATOM 1130 C CA . ALA A 1 142 ? -5.763 33.318 -6.947 1.00 61.19 142 ALA A CA 1
ATOM 1131 C C . ALA A 1 142 ? -4.959 32.148 -6.337 1.00 61.19 142 ALA A C 1
ATOM 1133 O O . ALA A 1 142 ? -4.172 32.350 -5.414 1.00 61.19 142 ALA A O 1
ATOM 1134 N N . LEU A 1 143 ? -5.150 30.928 -6.852 1.00 55.47 143 LEU A N 1
ATOM 1135 C CA . LEU A 1 143 ? -4.487 29.696 -6.407 1.00 55.47 143 LEU A CA 1
ATOM 1136 C C . LEU A 1 143 ? -3.460 29.191 -7.433 1.00 55.47 143 LEU A C 1
ATOM 1138 O O . LEU A 1 143 ? -2.921 28.102 -7.272 1.00 55.47 143 LEU A O 1
ATOM 1142 N N . ASP A 1 144 ? -3.142 29.993 -8.453 1.00 49.69 144 ASP A N 1
ATOM 1143 C CA . ASP A 1 144 ? -2.236 29.651 -9.564 1.00 49.69 144 ASP A CA 1
ATOM 1144 C C . ASP A 1 144 ? -0.773 29.417 -9.118 1.00 49.69 144 ASP A C 1
ATOM 1146 O O . ASP A 1 144 ? 0.085 28.982 -9.880 1.00 49.69 144 ASP 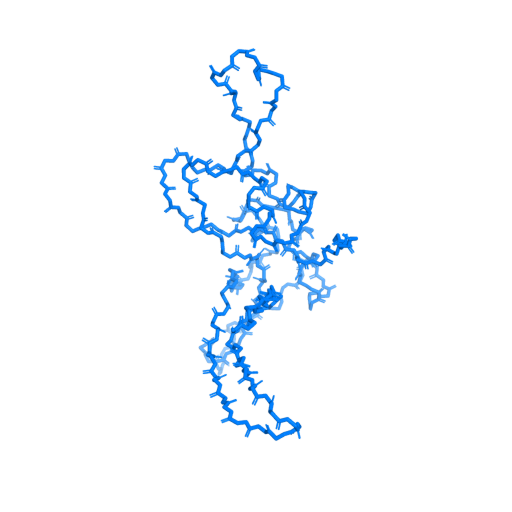A O 1
ATOM 1150 N N . ARG A 1 145 ? -0.481 29.681 -7.838 1.00 52.09 145 ARG A N 1
ATOM 1151 C CA . ARG A 1 145 ? 0.796 29.376 -7.175 1.00 52.09 145 ARG A CA 1
ATOM 1152 C C . ARG A 1 145 ? 0.819 28.022 -6.457 1.00 52.09 145 ARG A C 1
ATOM 1154 O O . ARG A 1 145 ? 1.874 27.633 -5.963 1.00 52.09 145 ARG A O 1
ATOM 1161 N N . ILE A 1 146 ? -0.312 27.321 -6.364 1.00 51.84 146 ILE A N 1
ATOM 1162 C CA . ILE A 1 146 ? -0.418 26.021 -5.696 1.00 51.84 146 ILE A CA 1
ATOM 1163 C C . ILE A 1 146 ? -0.397 24.925 -6.760 1.00 51.84 146 ILE A C 1
ATOM 1165 O O . ILE A 1 146 ? -1.349 24.750 -7.517 1.00 51.84 146 ILE A O 1
ATOM 1169 N N . VAL A 1 147 ? 0.697 24.165 -6.799 1.00 54.59 147 VAL A N 1
ATOM 1170 C CA . VAL A 1 147 ? 0.786 22.950 -7.613 1.00 54.59 147 VAL A CA 1
ATOM 1171 C C . VAL A 1 147 ? 0.050 21.838 -6.875 1.00 54.59 147 VAL A C 1
ATOM 1173 O O . VAL A 1 147 ? 0.537 21.324 -5.869 1.00 54.59 147 VAL A O 1
ATOM 1176 N N . VAL A 1 148 ? -1.137 21.475 -7.360 1.00 58.50 148 VAL A N 1
ATOM 1177 C CA . VAL A 1 148 ? -1.855 20.295 -6.869 1.00 58.50 148 VAL A CA 1
ATOM 1178 C C . VAL A 1 148 ? -1.333 19.085 -7.633 1.00 58.50 148 VAL A C 1
ATOM 1180 O O . VAL A 1 148 ? -1.449 19.024 -8.858 1.00 58.50 148 VAL A O 1
ATOM 1183 N N . PHE A 1 149 ? -0.740 18.138 -6.910 1.00 60.88 149 PHE A N 1
ATOM 1184 C CA . PHE A 1 149 ? -0.379 16.839 -7.465 1.00 60.88 149 PHE A CA 1
ATOM 1185 C C . PHE A 1 149 ? -1.589 15.914 -7.396 1.00 60.88 149 PHE A C 1
ATOM 1187 O O . PHE A 1 149 ? -2.220 15.770 -6.346 1.00 60.88 149 PHE A O 1
ATOM 1194 N N . ASP A 1 150 ? -1.901 15.300 -8.526 1.00 65.50 150 ASP A N 1
ATOM 1195 C CA . ASP A 1 150 ? -3.011 14.372 -8.673 1.00 65.50 150 ASP A CA 1
ATOM 1196 C C . ASP A 1 150 ? -2.502 13.051 -9.264 1.00 65.50 150 ASP A C 1
ATOM 1198 O O . ASP A 1 150 ? -1.477 13.007 -9.949 1.00 65.50 150 ASP A O 1
ATOM 1202 N N . LEU A 1 151 ? -3.192 11.958 -8.959 1.00 65.12 151 LEU A N 1
ATOM 1203 C CA . LEU A 1 151 ? -2.874 10.628 -9.456 1.00 65.12 151 LEU A CA 1
ATOM 1204 C C . LEU A 1 151 ? -3.442 10.489 -10.865 1.00 65.12 151 LEU A C 1
ATOM 1206 O O . LEU A 1 151 ? -4.614 10.754 -11.104 1.00 65.12 151 LEU A O 1
ATOM 1210 N N . LYS A 1 152 ? -2.605 10.080 -11.819 1.00 63.12 152 LYS A N 1
ATOM 1211 C CA . LYS A 1 152 ? -2.892 10.025 -13.258 1.00 63.12 152 LYS A CA 1
ATOM 1212 C C . LYS A 1 152 ? -4.016 9.036 -13.585 1.00 63.12 152 LYS A C 1
ATOM 1214 O O . LYS A 1 152 ? -3.733 7.934 -14.030 1.00 63.12 152 LYS A O 1
ATOM 1219 N N . HIS A 1 153 ? -5.269 9.420 -13.361 1.00 59.56 153 HIS A N 1
ATOM 1220 C CA . HIS A 1 153 ? -6.498 8.717 -13.741 1.00 59.56 153 HIS A CA 1
ATOM 1221 C C . HIS A 1 153 ? -7.584 9.778 -13.958 1.00 59.56 153 HIS A C 1
ATOM 1223 O O . HIS A 1 153 ? -8.307 10.163 -13.046 1.00 59.56 153 HIS A O 1
ATOM 1229 N N . SER A 1 154 ? -7.643 10.342 -15.165 1.00 51.56 154 SER A N 1
ATOM 1230 C CA . SER A 1 154 ? -8.298 11.638 -15.362 1.00 51.56 154 SER A CA 1
ATOM 1231 C C . SER A 1 154 ? -9.815 11.609 -15.554 1.00 51.56 154 SER A C 1
ATOM 1233 O O . SER A 1 154 ? -10.376 12.687 -15.732 1.00 51.56 154 SER A O 1
ATOM 1235 N N . HIS A 1 155 ? -10.518 10.466 -15.512 1.00 54.00 155 HIS A N 1
ATOM 1236 C CA . HIS A 1 155 ? -11.939 10.468 -15.901 1.00 54.00 155 HIS A CA 1
ATOM 1237 C C . HIS A 1 155 ? -12.913 9.573 -15.130 1.00 54.00 155 HIS A C 1
ATOM 1239 O O . HIS A 1 155 ? -14.097 9.687 -15.424 1.00 54.00 155 HIS A O 1
ATOM 1245 N N . GLU A 1 156 ? -12.544 8.747 -14.145 1.00 65.19 156 GLU A N 1
ATOM 1246 C CA . GLU A 1 156 ? -13.497 7.844 -13.455 1.00 65.19 156 GLU A CA 1
ATOM 1247 C C . GLU A 1 156 ? -13.087 7.549 -12.010 1.00 65.19 156 GLU A C 1
ATOM 1249 O O . GLU A 1 156 ? -11.916 7.682 -11.665 1.00 65.19 156 GLU A O 1
ATOM 1254 N N . ASP A 1 157 ? -14.057 7.155 -11.179 1.00 74.94 157 ASP A N 1
ATOM 1255 C CA . ASP A 1 157 ? -13.789 6.664 -9.829 1.00 74.94 157 ASP A CA 1
ATOM 1256 C C . ASP A 1 157 ? -13.221 5.247 -9.932 1.00 74.94 157 ASP A C 1
ATOM 1258 O O . ASP A 1 157 ? -13.939 4.283 -10.237 1.00 74.94 157 ASP A O 1
ATOM 1262 N N . VAL A 1 158 ? -11.921 5.132 -9.690 1.00 77.81 158 VAL A N 1
ATOM 1263 C CA . VAL A 1 158 ? -11.153 3.919 -9.954 1.00 77.81 158 VAL A CA 1
ATOM 1264 C C . VAL A 1 158 ? -10.445 3.433 -8.705 1.00 77.81 158 VAL A C 1
ATOM 1266 O O . VAL A 1 158 ? -9.940 4.209 -7.892 1.00 77.81 158 VAL A O 1
ATOM 1269 N N . ASP A 1 159 ? -10.381 2.116 -8.585 1.00 79.19 159 ASP A N 1
ATOM 1270 C CA . ASP A 1 159 ? -9.574 1.460 -7.574 1.00 79.19 159 ASP A CA 1
ATOM 1271 C C . ASP A 1 159 ? -8.152 1.355 -8.121 1.00 79.19 159 ASP A C 1
ATOM 1273 O O . ASP A 1 159 ? -7.895 0.671 -9.114 1.00 79.19 159 ASP A O 1
ATOM 1277 N N . ILE A 1 160 ? -7.219 2.059 -7.490 1.00 78.62 160 ILE A N 1
ATOM 1278 C CA . ILE A 1 160 ? -5.816 2.055 -7.885 1.00 78.62 160 ILE A CA 1
ATOM 1279 C C . ILE A 1 160 ? -4.963 1.454 -6.783 1.00 78.62 160 ILE A C 1
ATOM 1281 O O . ILE A 1 160 ? -5.217 1.629 -5.593 1.00 78.62 160 ILE A O 1
ATOM 1285 N N . CYS A 1 161 ? -3.893 0.778 -7.181 1.00 81.81 161 CYS A N 1
ATOM 1286 C CA . CYS A 1 161 ? -2.890 0.349 -6.226 1.00 81.81 161 CYS A CA 1
ATOM 1287 C C . CYS A 1 161 ? -1.959 1.510 -5.887 1.00 81.81 161 CYS A C 1
ATOM 1289 O O . CYS A 1 161 ? -1.293 1.994 -6.795 1.00 81.81 161 CYS A O 1
ATOM 1291 N N . ILE A 1 162 ? -1.881 1.958 -4.640 1.00 83.12 162 ILE A N 1
ATOM 1292 C CA . ILE A 1 162 ? -0.873 2.921 -4.180 1.00 83.12 162 ILE A CA 1
ATOM 1293 C C . ILE A 1 162 ? 0.300 2.158 -3.582 1.00 83.12 162 ILE A C 1
ATOM 1295 O O . ILE A 1 162 ? 0.107 1.404 -2.629 1.00 83.12 162 ILE A O 1
ATOM 1299 N N . ILE A 1 163 ? 1.505 2.372 -4.118 1.00 82.31 163 ILE A N 1
ATOM 1300 C CA . ILE A 1 163 ? 2.727 1.773 -3.574 1.00 82.31 163 ILE A CA 1
ATOM 1301 C C . ILE A 1 163 ? 3.090 2.486 -2.276 1.00 82.31 163 ILE A C 1
ATOM 1303 O O . ILE A 1 163 ? 3.326 3.691 -2.277 1.00 82.31 163 ILE A O 1
ATOM 1307 N N . SER A 1 164 ? 3.089 1.758 -1.166 1.00 74.44 164 SER A N 1
ATOM 1308 C CA . SER A 1 164 ? 3.309 2.308 0.172 1.00 74.44 164 SER A CA 1
ATOM 1309 C C . SER A 1 164 ? 3.698 1.176 1.120 1.00 74.44 164 SER A C 1
ATOM 1311 O O . SER A 1 164 ? 3.114 0.089 1.069 1.00 74.44 164 SER A O 1
ATOM 1313 N N . SER A 1 165 ? 4.709 1.423 1.957 1.00 64.25 165 SER A N 1
ATOM 1314 C CA . SER A 1 165 ? 5.148 0.503 3.013 1.00 64.25 165 SER A CA 1
ATOM 1315 C C . SER A 1 165 ? 4.244 0.595 4.244 1.00 64.25 165 SER A C 1
ATOM 1317 O O . SER A 1 165 ? 4.204 -0.328 5.058 1.00 64.25 165 SER A O 1
ATOM 1319 N N . MET A 1 166 ? 3.531 1.719 4.382 1.00 60.41 166 MET A N 1
ATOM 1320 C CA . MET A 1 166 ? 2.713 2.121 5.523 1.00 60.41 166 MET A CA 1
ATOM 1321 C C . MET A 1 166 ? 3.519 2.127 6.833 1.00 60.41 166 MET A C 1
ATOM 1323 O O . MET A 1 166 ? 2.973 1.904 7.921 1.00 60.41 166 MET A O 1
ATOM 1327 N N . THR A 1 167 ? 4.844 2.291 6.737 1.00 50.72 167 THR A N 1
ATOM 1328 C CA . THR A 1 167 ? 5.756 2.236 7.887 1.00 50.72 167 THR A CA 1
ATOM 1329 C C . THR A 1 167 ? 5.996 3.591 8.532 1.00 50.72 167 THR A C 1
ATOM 1331 O O . THR A 1 167 ? 6.470 3.612 9.669 1.00 50.72 167 THR A O 1
ATOM 1334 N N . ASP A 1 168 ? 5.655 4.698 7.870 1.00 44.97 168 ASP A N 1
ATOM 1335 C CA . ASP A 1 168 ? 5.879 6.026 8.431 1.00 44.97 168 ASP A CA 1
ATOM 1336 C C . ASP A 1 168 ? 4.857 6.323 9.533 1.00 44.97 168 ASP A C 1
ATOM 1338 O O . ASP A 1 168 ? 3.674 6.563 9.300 1.00 44.97 168 ASP A O 1
ATOM 1342 N N . GLN A 1 169 ? 5.335 6.330 10.777 1.00 44.19 169 GLN A N 1
ATOM 1343 C CA . GLN A 1 169 ? 4.674 7.059 11.848 1.00 44.19 169 GLN A CA 1
ATOM 1344 C C . GLN A 1 169 ? 4.956 8.549 11.647 1.00 44.19 169 GLN A C 1
ATOM 1346 O O . GLN A 1 169 ? 6.048 9.020 11.959 1.00 44.19 169 GLN A O 1
ATOM 1351 N N . CYS A 1 170 ? 3.961 9.323 11.222 1.00 38.31 170 CYS A N 1
ATOM 1352 C CA . CYS A 1 170 ? 3.869 10.676 11.754 1.00 38.31 170 CYS A CA 1
ATOM 1353 C C . CYS A 1 170 ? 3.172 10.572 13.113 1.00 38.31 170 CYS A C 1
ATOM 1355 O O . CYS A 1 170 ? 2.020 10.155 13.209 1.00 38.31 170 CYS A O 1
ATOM 1357 N N . PHE A 1 171 ? 3.925 10.890 14.166 1.00 36.88 171 PHE A N 1
ATOM 1358 C CA . PHE A 1 171 ? 3.433 11.060 15.525 1.00 36.88 171 PHE A CA 1
ATOM 1359 C C . PHE A 1 171 ? 2.209 11.981 15.519 1.00 36.88 171 PHE A C 1
ATOM 1361 O O . PHE A 1 171 ? 2.288 13.123 15.070 1.00 36.88 171 PHE A O 1
ATOM 1368 N N . THR A 1 172 ? 1.089 11.493 16.044 1.00 31.70 172 THR A N 1
ATOM 1369 C CA . THR A 1 172 ? 0.053 12.365 16.591 1.00 31.70 172 THR A CA 1
ATOM 1370 C C . THR A 1 172 ? 0.626 13.048 17.830 1.00 31.70 172 THR A C 1
ATOM 1372 O O . THR A 1 172 ? 1.047 12.354 18.762 1.00 31.70 172 THR A O 1
ATOM 1375 N N . VAL A 1 173 ? 0.646 14.381 17.824 1.00 32.16 173 VAL A N 1
ATOM 1376 C CA . VAL A 1 173 ? 0.540 15.184 19.050 1.00 32.16 173 VAL A CA 1
ATOM 1377 C C . VAL A 1 173 ? -0.939 15.446 19.277 1.00 32.16 173 VAL A C 1
ATOM 1379 O O . VAL A 1 173 ? -1.610 15.781 18.275 1.00 32.16 173 VAL A O 1
#

Foldseek 3Di:
DDDDDDDDADQDFDWDWDKDFDDDPNHTPDIDIDTDGFDFDKDQDDPPDALQNVCVVQVFHSVLQCVLCVVDPDRGDQQADDPPDDDPPPPDRGDIGGQAGWDFAALPRFVVNVCVVLVHDSCQQCRGQVSQWDWDQDPDPVCRVDTTIHGNDNDGRDTGHGRGSSPDDPDDD

InterPro domains:
  IPR018392 LysM domain [PF01476] (43-78)
  IPR018392 LysM domain [SM00257] (42-106)
  IPR018392 LysM domain [cd00118] (43-78)
  IPR036779 LysM domain superfamily [G3DSA:3.10.350.10] (41-117)
  IPR036779 LysM domain superfamily [SSF54106] (42-74)

Sequence (173 aa):
CMNGELSWIPRRTGVFLVDFKILKAGVNVESLRLAVNVLFCEHRVKPGETLQQIAGLYQTSWQALFSINPHLQNPRELPTCIENIFEPCENIKGTRIQIGRIVRVNRTQNIAETVQQLGGSFTEVAMHNYERLYSRSSTNPALDRIVVFDLKHSHEDVDICIISSMTDQCFTV

Organism: NCBI:txid233186

Radius of gyration: 20.59 Å; chains: 1; bounding box: 43×67×52 Å

pLDDT: mean 73.69, std 14.5, range [31.7, 95.38]

Secondary structure (DSSP, 8-state):
-----------SSEEEEEEEEEEETTEEEEEEEEEEEE-EEEEEPPTT--HHHHHHHTTS-HHHHHHH-TT-S-TT--------SSS-TTSS-PPEEEEEEEEEE-TT--HHHHHHHHTS-HHHHHHHHGGGEEEEPPSSTTSTT--EEEES--SS-EEEEEP----------